Protein AF-A0A967WME7-F1 (afdb_monomer)

pLDDT: mean 88.68, std 7.23, range [59.06, 96.38]

Structure (mmCIF, N/CA/C/O backbone):
data_AF-A0A967WME7-F1
#
_entry.id   AF-A0A967WME7-F1
#
loop_
_atom_site.group_PDB
_atom_site.id
_atom_site.type_symbol
_atom_site.label_atom_id
_atom_site.label_alt_id
_atom_site.label_comp_id
_atom_site.label_asym_id
_atom_site.label_entity_id
_atom_site.label_seq_id
_atom_site.pdbx_PDB_ins_code
_atom_site.Cartn_x
_atom_site.Cartn_y
_atom_site.Cartn_z
_atom_site.occupancy
_atom_site.B_iso_or_equiv
_atom_site.auth_seq_id
_atom_site.auth_comp_id
_atom_site.auth_asym_id
_atom_site.auth_atom_id
_atom_site.pdbx_PDB_model_num
ATOM 1 N N . TRP A 1 1 ? 2.333 -12.254 -27.534 1.00 85.75 1 TRP A N 1
ATOM 2 C CA . TRP A 1 1 ? 1.279 -12.838 -26.679 1.00 85.75 1 TRP A CA 1
ATOM 3 C C . TRP A 1 1 ? 0.424 -11.779 -25.991 1.00 85.75 1 TRP A C 1
ATOM 5 O O . TRP A 1 1 ? -0.745 -12.039 -25.775 1.00 85.75 1 TRP A O 1
ATOM 15 N N . ILE A 1 2 ? 0.966 -10.600 -25.662 1.00 90.75 2 ILE A N 1
ATOM 16 C CA . ILE A 1 2 ? 0.232 -9.589 -24.890 1.00 90.75 2 ILE A CA 1
ATOM 17 C C . ILE A 1 2 ? -0.777 -8.756 -25.696 1.00 90.75 2 ILE A C 1
ATOM 19 O O . ILE A 1 2 ? -1.832 -8.422 -25.176 1.00 90.75 2 ILE A O 1
ATOM 23 N N . VAL A 1 3 ? -0.472 -8.434 -26.957 1.00 89.31 3 VAL A N 1
ATOM 24 C CA . VAL A 1 3 ? -1.217 -7.425 -27.737 1.00 89.31 3 VAL A CA 1
ATOM 25 C C . VAL A 1 3 ? -2.693 -7.787 -27.909 1.00 89.31 3 VAL A C 1
ATOM 27 O O . VAL A 1 3 ? -3.553 -6.947 -27.683 1.00 89.31 3 VAL A O 1
ATOM 30 N N . VAL A 1 4 ? -2.987 -9.040 -28.260 1.00 90.94 4 VAL A N 1
ATOM 31 C CA . VAL A 1 4 ? -4.362 -9.512 -28.489 1.00 90.94 4 VAL A CA 1
ATOM 32 C C . VAL A 1 4 ? -5.208 -9.483 -27.204 1.00 90.94 4 VAL A C 1
ATOM 34 O O . VAL A 1 4 ? -6.232 -8.804 -27.209 1.00 90.94 4 VAL A O 1
ATOM 37 N N . PRO A 1 5 ? -4.815 -10.136 -26.090 1.00 88.38 5 PRO A N 1
ATOM 38 C CA . PRO A 1 5 ? -5.615 -10.103 -24.866 1.00 88.38 5 PRO A CA 1
ATOM 39 C C . PRO A 1 5 ? -5.647 -8.716 -24.206 1.00 88.38 5 PRO A C 1
ATOM 41 O O . PRO A 1 5 ? -6.688 -8.321 -23.695 1.00 88.38 5 PRO A O 1
ATOM 44 N N . ALA A 1 6 ? -4.561 -7.934 -24.258 1.00 88.12 6 ALA A N 1
ATOM 45 C CA . ALA A 1 6 ? -4.570 -6.567 -23.729 1.00 88.12 6 ALA A CA 1
ATOM 46 C C . ALA A 1 6 ? -5.476 -5.641 -24.555 1.00 88.12 6 ALA A C 1
ATOM 48 O O . ALA A 1 6 ? -6.225 -4.855 -23.983 1.00 88.12 6 ALA A O 1
ATOM 49 N N . GLY A 1 7 ? -5.451 -5.760 -25.886 1.00 90.44 7 GLY A N 1
ATOM 50 C CA . GLY A 1 7 ? -6.340 -5.013 -26.776 1.00 90.44 7 GLY A CA 1
ATOM 51 C C . GLY A 1 7 ? -7.809 -5.383 -26.574 1.00 90.44 7 GLY A C 1
ATOM 52 O O . GLY A 1 7 ? -8.655 -4.497 -26.517 1.00 90.44 7 GLY A O 1
ATOM 53 N N . ALA A 1 8 ? -8.106 -6.673 -26.386 1.00 89.31 8 ALA A N 1
ATOM 54 C CA . ALA A 1 8 ? -9.457 -7.138 -26.083 1.00 89.31 8 ALA A CA 1
ATOM 55 C C . ALA A 1 8 ? -9.995 -6.532 -24.778 1.00 89.31 8 ALA A C 1
ATOM 57 O O . ALA A 1 8 ? -11.123 -6.055 -24.760 1.00 89.31 8 ALA A O 1
ATOM 58 N N . VAL A 1 9 ? -9.180 -6.481 -23.718 1.00 89.19 9 VAL A N 1
ATOM 59 C CA . VAL A 1 9 ? -9.574 -5.843 -22.451 1.00 89.19 9 VAL A CA 1
ATOM 60 C C . VAL A 1 9 ? -9.726 -4.326 -22.603 1.00 89.19 9 VAL A C 1
ATOM 62 O O . VAL A 1 9 ? -10.678 -3.757 -22.079 1.00 89.19 9 VAL A O 1
ATOM 65 N N . ALA A 1 10 ? -8.813 -3.667 -23.324 1.00 87.62 10 ALA A N 1
ATOM 66 C CA . ALA A 1 10 ? -8.824 -2.213 -23.489 1.00 87.62 10 ALA A CA 1
ATOM 67 C C . ALA A 1 10 ? -10.015 -1.701 -24.318 1.00 87.62 10 ALA A C 1
ATOM 69 O O . ALA A 1 10 ? -10.503 -0.605 -24.063 1.00 87.62 10 ALA A O 1
ATOM 70 N N . VAL A 1 11 ? -10.465 -2.477 -25.309 1.00 93.12 11 VAL A N 1
ATOM 71 C CA . VAL A 1 11 ? -11.568 -2.097 -26.207 1.00 93.12 11 VAL A CA 1
ATOM 72 C C . VAL A 1 11 ? -12.905 -2.681 -25.752 1.00 93.12 11 VAL A C 1
ATOM 74 O O . VAL A 1 11 ? -13.942 -2.057 -25.935 1.00 93.12 11 VAL A O 1
ATOM 77 N N . GLY A 1 12 ? -12.904 -3.878 -25.169 1.00 86.81 12 GLY A N 1
ATOM 78 C CA . GLY A 1 12 ? -14.110 -4.673 -24.944 1.00 86.81 12 GLY A CA 1
ATOM 79 C C . GLY A 1 12 ? -14.919 -4.328 -23.696 1.00 86.81 12 GLY A C 1
ATOM 80 O O . GLY A 1 12 ? -15.657 -5.200 -23.249 1.00 86.81 12 GLY A O 1
ATOM 81 N N . GLU A 1 13 ? -14.739 -3.142 -23.095 1.00 83.88 13 GLU A N 1
ATOM 82 C CA . GLU A 1 13 ? -15.415 -2.703 -21.852 1.00 83.88 13 GLU A CA 1
ATOM 83 C C . GLU A 1 13 ? -15.480 -3.802 -20.771 1.00 83.88 13 GLU A C 1
ATOM 85 O O . GLU A 1 13 ? -16.466 -3.961 -20.051 1.00 83.88 13 GLU A O 1
ATOM 90 N N . THR A 1 14 ? -14.432 -4.627 -20.683 1.00 83.75 14 THR A N 1
ATOM 91 C CA . THR A 1 14 ? -14.468 -5.838 -19.862 1.00 83.75 14 THR A CA 1
ATOM 92 C C . THR A 1 14 ? -14.486 -5.447 -18.384 1.00 83.75 14 THR A C 1
ATOM 94 O O . THR A 1 14 ? -13.571 -4.745 -17.946 1.00 83.75 14 THR A O 1
ATOM 97 N N . PRO A 1 15 ? -15.473 -5.892 -17.584 1.00 82.94 15 PRO A N 1
ATOM 98 C CA . PRO A 1 15 ? -15.501 -5.570 -16.166 1.00 82.94 15 PRO A CA 1
ATOM 99 C C . PRO A 1 15 ? -14.323 -6.251 -15.459 1.00 82.94 15 PRO A C 1
ATOM 101 O O . PRO A 1 15 ? -14.202 -7.477 -15.451 1.00 82.94 15 PRO A O 1
ATOM 104 N N . ILE A 1 16 ? -13.436 -5.443 -14.876 1.00 81.69 16 ILE A N 1
ATOM 105 C CA . ILE A 1 16 ? -12.262 -5.919 -14.141 1.00 81.69 16 ILE A CA 1
ATOM 106 C C . ILE A 1 16 ? -12.592 -5.930 -12.653 1.00 81.69 16 ILE A C 1
ATOM 108 O O . ILE A 1 16 ? -12.791 -4.885 -12.035 1.00 81.69 16 ILE A O 1
ATOM 112 N N . TYR A 1 17 ? -12.610 -7.124 -12.073 1.00 79.44 17 TYR A N 1
ATOM 113 C CA . TYR A 1 17 ? -12.751 -7.317 -10.634 1.00 79.44 17 TYR A CA 1
ATOM 114 C C . TYR A 1 17 ? -11.378 -7.566 -9.998 1.00 79.44 17 TYR A C 1
ATOM 116 O O . TYR A 1 17 ? -10.459 -8.032 -10.671 1.00 79.44 17 TYR A O 1
ATOM 124 N N . ASP A 1 18 ? -11.233 -7.318 -8.693 1.00 72.69 18 ASP A N 1
ATOM 125 C CA . ASP A 1 18 ? -10.073 -7.814 -7.925 1.00 72.69 18 ASP A CA 1
ATOM 126 C C . ASP A 1 18 ? -8.712 -7.287 -8.457 1.00 72.69 18 ASP A C 1
ATOM 128 O O . ASP A 1 18 ? -7.730 -8.022 -8.618 1.00 72.69 18 ASP A O 1
ATOM 132 N N . ASN A 1 19 ? -8.676 -5.981 -8.761 1.00 76.12 19 ASN A N 1
ATOM 133 C CA . ASN A 1 19 ? -7.490 -5.228 -9.185 1.00 76.12 19 ASN A CA 1
ATOM 134 C C . ASN A 1 19 ? -6.787 -5.859 -10.414 1.00 76.12 19 ASN A C 1
ATOM 136 O O . ASN A 1 19 ? -7.419 -6.160 -11.426 1.00 76.12 19 ASN A O 1
ATOM 140 N N . LEU A 1 20 ? -5.469 -6.064 -10.348 1.00 85.38 20 LEU A N 1
ATOM 141 C CA . LEU A 1 20 ? -4.635 -6.549 -11.450 1.00 85.38 20 LEU A CA 1
ATOM 142 C C . LEU A 1 20 ? -4.696 -8.069 -11.681 1.00 85.38 20 LEU A C 1
ATOM 144 O O . LEU A 1 20 ? -4.008 -8.567 -12.572 1.00 85.38 20 LEU A O 1
ATOM 148 N N . ARG A 1 21 ? -5.501 -8.830 -10.920 1.00 87.75 21 ARG A N 1
ATOM 149 C CA . ARG A 1 21 ? -5.535 -10.304 -11.014 1.00 87.75 21 ARG A CA 1
ATOM 150 C C . ARG A 1 21 ? -5.949 -10.801 -12.401 1.00 87.75 21 ARG A C 1
ATOM 152 O O . ARG A 1 21 ? -5.367 -11.748 -12.921 1.00 87.75 21 ARG A O 1
ATOM 159 N N . HIS A 1 22 ? -6.902 -10.124 -13.035 1.00 88.19 22 HIS A N 1
ATOM 160 C CA . HIS A 1 22 ? -7.319 -10.437 -14.406 1.00 88.19 22 HIS A CA 1
ATOM 161 C C . HIS A 1 22 ? -6.270 -10.034 -15.451 1.00 88.19 22 HIS A C 1
ATOM 163 O O . HIS A 1 22 ? -6.319 -10.499 -16.584 1.00 88.19 22 HIS A O 1
ATOM 169 N N . LEU A 1 23 ? -5.293 -9.207 -15.068 1.00 89.75 23 LEU A N 1
ATOM 170 C CA . LEU A 1 23 ? -4.248 -8.665 -15.933 1.00 89.75 23 LEU A CA 1
ATOM 171 C C . LEU A 1 23 ? -2.881 -9.326 -15.701 1.00 89.75 23 LEU A C 1
ATOM 173 O O . LEU A 1 23 ? -1.878 -8.857 -16.229 1.00 89.75 23 LEU A O 1
ATOM 177 N N . LEU A 1 24 ? -2.797 -10.436 -14.959 1.00 90.75 24 LEU A N 1
ATOM 178 C CA . LEU A 1 24 ? -1.512 -11.095 -14.670 1.00 90.75 24 LEU A CA 1
ATOM 179 C C . LEU A 1 24 ? -0.747 -11.520 -15.937 1.00 90.75 24 LEU A C 1
ATOM 181 O O . LEU A 1 24 ? 0.481 -11.538 -15.938 1.00 90.75 24 LEU A O 1
ATOM 185 N N . PHE A 1 25 ? -1.441 -11.792 -17.046 1.00 90.00 25 PHE A N 1
ATOM 186 C CA . PHE A 1 25 ? -0.814 -12.123 -18.333 1.00 90.00 25 PHE A CA 1
ATOM 187 C C . PHE A 1 25 ? -0.015 -10.958 -18.952 1.00 90.00 25 PHE A C 1
ATOM 189 O O . PHE A 1 25 ? 0.832 -11.180 -19.824 1.00 90.00 25 PHE A O 1
ATOM 196 N N . ILE A 1 26 ? -0.281 -9.720 -18.516 1.00 92.31 26 ILE A N 1
ATOM 197 C CA . ILE A 1 26 ? 0.416 -8.504 -18.950 1.00 92.31 26 ILE A CA 1
ATOM 198 C C . ILE A 1 26 ? 1.779 -8.371 -18.261 1.00 92.31 26 ILE A C 1
ATOM 200 O O . ILE A 1 26 ? 2.740 -7.880 -18.861 1.00 92.31 26 ILE A O 1
ATOM 204 N N . ILE A 1 27 ? 1.882 -8.857 -17.022 1.00 92.31 27 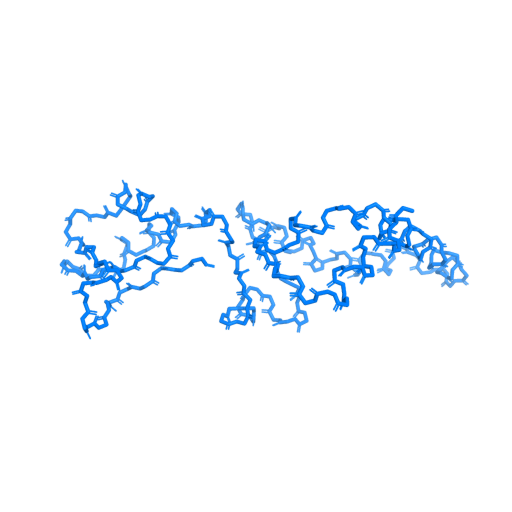ILE A N 1
ATOM 205 C CA . ILE A 1 27 ? 3.043 -8.673 -16.148 1.00 92.31 27 ILE A CA 1
ATOM 206 C C . ILE A 1 27 ? 4.371 -9.095 -16.806 1.00 92.31 27 ILE A C 1
ATOM 208 O O . ILE A 1 27 ? 5.310 -8.295 -16.772 1.00 92.31 27 ILE A O 1
ATOM 212 N N . PRO A 1 28 ? 4.492 -10.263 -17.474 1.00 93.69 28 PRO A N 1
ATOM 213 C CA . PRO A 1 28 ? 5.747 -10.651 -18.119 1.00 93.69 28 PRO A CA 1
ATOM 214 C C . PRO A 1 28 ? 6.244 -9.647 -19.167 1.00 93.69 28 PRO A C 1
ATOM 216 O O . PRO A 1 28 ? 7.445 -9.413 -19.275 1.00 93.69 28 PRO A O 1
ATOM 219 N N . ALA A 1 29 ? 5.345 -9.013 -19.927 1.00 93.25 29 ALA A N 1
ATOM 220 C CA . ALA A 1 29 ? 5.757 -8.020 -20.919 1.00 93.25 29 ALA A CA 1
ATOM 221 C C . ALA A 1 29 ? 6.236 -6.723 -20.255 1.00 93.25 29 ALA A C 1
ATOM 223 O O . ALA A 1 29 ? 7.222 -6.137 -20.697 1.00 93.25 29 ALA A O 1
ATOM 224 N N . PHE A 1 30 ? 5.578 -6.300 -19.172 1.00 92.75 30 PHE A N 1
ATOM 225 C CA . PHE A 1 30 ? 6.021 -5.151 -18.381 1.00 92.75 30 PHE A CA 1
ATOM 226 C C . PHE A 1 30 ? 7.397 -5.392 -17.757 1.00 92.75 30 PHE A C 1
ATOM 228 O O . PHE A 1 30 ? 8.214 -4.477 -17.746 1.00 92.75 30 PHE A O 1
ATOM 235 N N . PHE A 1 31 ? 7.701 -6.620 -17.324 1.00 94.88 31 PHE A N 1
ATOM 236 C CA . PHE A 1 31 ? 9.047 -6.973 -16.867 1.00 94.88 31 PHE A CA 1
ATOM 237 C C . PHE A 1 31 ? 10.099 -6.840 -17.969 1.00 94.88 31 PHE A C 1
ATOM 239 O O . PHE A 1 31 ? 11.166 -6.283 -17.719 1.00 94.88 31 PHE A O 1
ATOM 246 N N . LEU A 1 32 ? 9.810 -7.298 -19.192 1.00 95.56 32 LEU A N 1
ATOM 247 C CA . LEU A 1 32 ? 10.740 -7.140 -20.316 1.00 95.56 32 LEU A CA 1
ATOM 248 C C . LEU A 1 32 ? 10.974 -5.666 -20.657 1.00 95.56 32 LEU A C 1
ATOM 250 O O . LEU A 1 32 ? 12.121 -5.248 -20.806 1.00 95.56 32 LEU A O 1
ATOM 254 N N . LEU A 1 33 ? 9.906 -4.867 -20.735 1.00 95.56 33 LEU A N 1
ATOM 255 C CA . LEU A 1 33 ? 10.009 -3.426 -20.978 1.00 95.56 33 LEU A CA 1
ATOM 256 C C . LEU A 1 33 ? 10.783 -2.721 -19.859 1.00 95.56 33 LEU A C 1
ATOM 258 O O . LEU A 1 33 ? 11.669 -1.917 -20.141 1.00 95.56 33 LEU A O 1
ATOM 262 N N . GLY A 1 34 ? 10.496 -3.061 -18.601 1.00 94.81 34 GLY A N 1
ATOM 263 C CA . GLY A 1 34 ? 11.216 -2.548 -17.439 1.00 94.81 34 GLY A CA 1
ATOM 264 C C . GLY A 1 34 ? 12.700 -2.912 -17.469 1.00 94.81 34 GLY A C 1
ATOM 265 O O . GLY A 1 34 ? 13.539 -2.061 -17.192 1.00 94.81 34 GLY A O 1
ATOM 266 N N . CYS A 1 35 ? 13.042 -4.136 -17.877 1.00 95.75 35 CYS A N 1
ATOM 267 C CA . CYS A 1 35 ? 14.427 -4.585 -18.017 1.00 95.75 35 CYS A CA 1
ATOM 268 C C . CYS A 1 35 ? 15.177 -3.807 -19.107 1.00 95.75 35 CYS A C 1
ATOM 270 O O . CYS A 1 35 ? 16.277 -3.314 -18.859 1.00 95.75 35 CYS A O 1
ATOM 272 N N . LEU A 1 36 ? 14.569 -3.629 -20.285 1.00 96.38 36 LEU A N 1
ATOM 273 C CA . LEU A 1 36 ? 15.150 -2.830 -21.369 1.00 96.38 36 LEU A CA 1
ATOM 274 C C . LEU A 1 36 ? 15.329 -1.362 -20.956 1.00 96.38 36 LEU A C 1
ATOM 276 O O . LEU A 1 36 ? 16.381 -0.772 -21.203 1.00 96.38 36 LEU A O 1
ATOM 280 N N . GLY A 1 37 ? 14.327 -0.785 -20.286 1.00 93.94 37 GLY A N 1
ATOM 281 C CA . GLY A 1 37 ? 14.390 0.576 -19.756 1.00 93.94 37 GLY A CA 1
ATOM 282 C C . GLY A 1 37 ? 15.487 0.741 -18.703 1.00 93.94 37 GLY A C 1
ATOM 283 O O . GLY A 1 37 ? 16.253 1.701 -18.757 1.00 93.94 37 GLY A O 1
ATOM 284 N N . LEU A 1 38 ? 15.622 -0.226 -17.794 1.00 89.94 38 LEU A N 1
ATOM 285 C CA . LEU A 1 38 ? 16.681 -0.237 -16.789 1.00 89.94 38 LEU A CA 1
ATOM 286 C C . LEU A 1 38 ? 18.064 -0.372 -17.434 1.00 89.94 38 LEU A C 1
ATOM 288 O O . LEU A 1 38 ? 18.976 0.366 -17.072 1.00 89.94 38 LEU A O 1
ATOM 292 N N . GLN A 1 39 ? 18.223 -1.257 -18.422 1.00 91.75 39 GLN A N 1
ATOM 293 C CA . GLN A 1 39 ? 19.478 -1.408 -19.160 1.00 91.75 39 GLN A CA 1
ATOM 294 C C . GLN A 1 39 ? 19.883 -0.098 -19.851 1.00 91.75 39 GLN A C 1
ATOM 296 O O . GLN A 1 39 ? 21.049 0.296 -19.807 1.00 91.75 39 GLN A O 1
ATOM 301 N N . TRP A 1 40 ? 18.925 0.586 -20.479 1.00 91.62 40 TRP A N 1
ATOM 302 C CA . TRP A 1 40 ? 19.153 1.889 -21.097 1.00 91.62 40 TRP A CA 1
ATOM 303 C C . TRP A 1 40 ? 19.539 2.955 -20.063 1.00 91.62 40 TRP A C 1
ATOM 305 O O . TRP A 1 40 ? 20.510 3.684 -20.268 1.00 91.62 40 TRP A O 1
ATOM 315 N N . LEU A 1 41 ? 18.841 2.996 -18.925 1.00 86.88 41 LEU A N 1
ATOM 316 C CA . LEU A 1 41 ? 19.125 3.925 -17.832 1.00 86.88 41 LEU A CA 1
ATOM 317 C C . LEU A 1 41 ? 20.532 3.722 -17.253 1.00 86.88 41 LEU A C 1
ATOM 319 O O . LEU A 1 41 ? 21.254 4.697 -17.058 1.00 86.88 41 LEU A O 1
ATOM 323 N N . VAL A 1 42 ? 20.951 2.474 -17.027 1.00 85.94 42 VAL A N 1
ATOM 324 C CA . VAL A 1 42 ? 22.295 2.154 -16.515 1.00 85.94 42 VAL A CA 1
ATOM 325 C C . VAL A 1 42 ? 23.377 2.707 -17.442 1.00 85.94 42 VAL A C 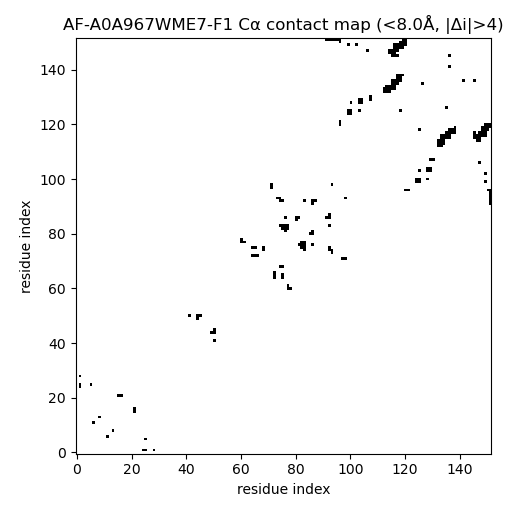1
ATOM 327 O O . VAL A 1 42 ? 24.269 3.407 -16.971 1.00 85.94 42 VAL A O 1
ATOM 330 N N . ARG A 1 43 ? 23.254 2.507 -18.762 1.00 87.50 43 ARG A N 1
ATOM 331 C CA . ARG A 1 43 ? 24.216 3.043 -19.746 1.00 87.50 43 ARG A CA 1
ATOM 332 C C . ARG A 1 43 ? 24.314 4.570 -19.713 1.00 87.50 43 ARG A C 1
ATOM 334 O O . ARG A 1 43 ? 25.388 5.129 -19.927 1.00 87.50 43 ARG A O 1
ATOM 341 N N . ILE A 1 44 ? 23.199 5.260 -19.463 1.00 85.50 44 ILE A N 1
ATOM 342 C CA . ILE A 1 44 ? 23.197 6.720 -19.308 1.00 85.50 44 ILE A CA 1
ATOM 343 C C . ILE A 1 44 ? 23.925 7.118 -18.029 1.00 85.50 44 ILE A C 1
ATOM 345 O O . ILE A 1 44 ? 24.750 8.024 -18.066 1.00 85.50 44 ILE A O 1
ATOM 349 N N . LEU A 1 45 ? 23.649 6.452 -16.909 1.00 83.44 45 LEU A N 1
ATOM 350 C CA . LEU A 1 45 ? 24.244 6.787 -15.615 1.00 83.44 45 LEU A CA 1
ATOM 351 C C . LEU A 1 45 ? 25.747 6.480 -15.552 1.00 83.44 45 LEU A C 1
ATOM 353 O O . LEU A 1 45 ? 26.494 7.243 -14.936 1.00 83.44 45 LEU A O 1
ATOM 357 N N . GLU A 1 46 ? 26.206 5.421 -16.225 1.00 81.06 46 GLU A N 1
ATOM 358 C CA . GLU A 1 46 ? 27.631 5.082 -16.363 1.00 81.06 46 GLU A CA 1
ATOM 359 C C . GLU A 1 46 ? 28.436 6.220 -17.000 1.00 81.06 46 GLU A C 1
ATOM 361 O O . GLU A 1 46 ? 29.560 6.496 -16.585 1.00 81.06 46 GLU A O 1
ATOM 366 N N . ARG A 1 47 ? 27.838 6.957 -17.942 1.00 80.62 47 ARG A N 1
ATOM 367 C CA . ARG A 1 47 ? 28.471 8.126 -18.568 1.00 80.62 47 ARG A CA 1
ATOM 368 C C . ARG A 1 47 ? 28.684 9.298 -17.596 1.00 80.62 47 ARG A C 1
ATOM 370 O O . ARG A 1 47 ? 29.490 10.174 -17.891 1.00 80.62 47 ARG A O 1
ATOM 377 N N . TRP A 1 48 ? 27.977 9.342 -16.465 1.00 73.00 48 TRP A N 1
ATOM 378 C CA . TRP A 1 48 ? 27.966 10.495 -15.553 1.00 73.00 48 TRP A CA 1
ATOM 379 C C . TRP A 1 48 ? 28.679 10.232 -14.218 1.00 73.00 48 TRP A C 1
ATOM 381 O O . TRP A 1 48 ? 28.639 11.087 -13.340 1.00 73.00 48 TRP A O 1
ATOM 391 N N . 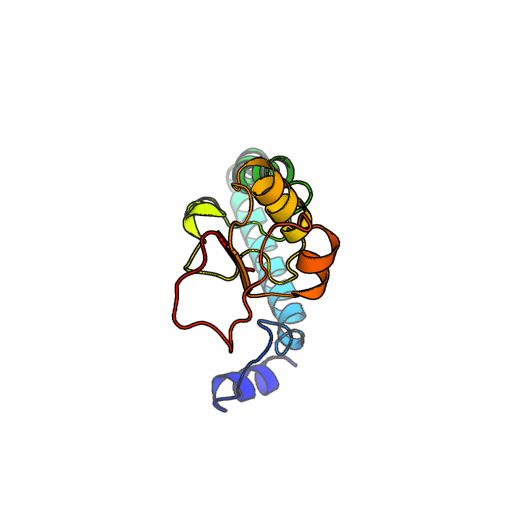SER A 1 49 ? 29.357 9.090 -14.029 1.00 72.00 49 SER A N 1
ATOM 392 C CA . SER A 1 49 ? 30.037 8.717 -12.764 1.00 72.00 49 SER A CA 1
ATOM 393 C C . SER A 1 49 ? 29.142 8.785 -11.505 1.00 72.00 49 SER A C 1
ATOM 395 O O . SER A 1 49 ? 29.633 8.834 -10.381 1.00 72.00 49 SER A O 1
ATOM 397 N N . LEU A 1 50 ? 27.814 8.737 -11.682 1.00 72.62 50 LEU A N 1
ATOM 398 C CA . LEU A 1 50 ? 26.796 8.852 -10.626 1.00 72.62 50 LEU A CA 1
ATOM 399 C C . LEU A 1 50 ? 25.992 7.567 -10.290 1.00 72.62 50 LEU A C 1
ATOM 401 O O . LEU A 1 50 ? 24.964 7.694 -9.619 1.00 72.62 50 LEU A O 1
ATOM 405 N N . PRO A 1 51 ? 26.367 6.330 -10.686 1.00 76.50 51 PRO A N 1
ATOM 406 C CA . PRO A 1 51 ? 25.425 5.209 -10.624 1.00 76.50 51 PRO A CA 1
ATOM 407 C C . PRO A 1 51 ? 25.031 4.824 -9.190 1.00 76.50 51 PRO A C 1
ATOM 409 O O . PRO A 1 51 ? 23.852 4.626 -8.915 1.00 76.50 51 PRO A O 1
ATOM 412 N N . ALA A 1 52 ? 25.976 4.775 -8.246 1.00 79.00 52 ALA A N 1
ATOM 413 C CA . ALA A 1 52 ? 25.693 4.287 -6.893 1.00 79.00 52 ALA A CA 1
ATOM 414 C C . ALA A 1 52 ? 24.861 5.273 -6.056 1.00 79.00 52 ALA A C 1
ATOM 416 O O . ALA A 1 52 ? 23.892 4.876 -5.410 1.00 79.00 52 ALA A O 1
ATOM 417 N N . ALA A 1 53 ? 25.206 6.564 -6.091 1.00 82.31 53 ALA A N 1
ATOM 418 C CA . ALA A 1 53 ? 24.502 7.588 -5.319 1.00 82.31 53 ALA A CA 1
ATOM 419 C C . ALA A 1 53 ? 23.067 7.801 -5.825 1.00 82.31 53 ALA A C 1
ATOM 421 O O . ALA A 1 53 ? 22.142 7.898 -5.020 1.00 82.31 53 ALA A O 1
ATOM 422 N N . ALA A 1 54 ? 22.865 7.811 -7.148 1.00 81.94 54 ALA A N 1
ATOM 423 C CA . ALA A 1 54 ? 21.537 7.951 -7.740 1.00 81.94 54 ALA A CA 1
ATOM 424 C C . ALA A 1 54 ? 20.632 6.753 -7.406 1.00 81.94 54 ALA A C 1
ATOM 426 O O . ALA A 1 54 ? 19.476 6.940 -7.029 1.00 81.94 54 ALA A O 1
ATOM 427 N N . VAL A 1 55 ? 21.166 5.527 -7.481 1.00 83.94 55 VAL A N 1
ATOM 428 C CA . VAL A 1 55 ? 20.434 4.311 -7.094 1.00 83.94 55 VAL A CA 1
ATOM 429 C C . VAL A 1 55 ? 20.107 4.322 -5.601 1.00 83.94 55 VAL A C 1
ATOM 431 O O . VAL A 1 55 ? 18.971 4.042 -5.227 1.00 83.94 55 VAL A O 1
ATOM 434 N N . GLY A 1 56 ? 21.064 4.701 -4.750 1.00 86.88 56 GLY A N 1
ATOM 435 C CA . GLY A 1 56 ? 20.839 4.828 -3.311 1.00 86.88 56 GLY A CA 1
ATOM 436 C C . GLY A 1 56 ? 19.715 5.811 -2.986 1.00 86.88 56 GLY A C 1
ATOM 437 O O . GLY A 1 56 ? 18.804 5.473 -2.234 1.00 86.88 56 GLY A O 1
ATOM 438 N N . LEU A 1 57 ? 19.724 6.993 -3.610 1.00 88.38 57 LEU A N 1
ATOM 439 C CA . LEU A 1 57 ? 18.683 8.005 -3.422 1.00 88.38 57 LEU A CA 1
ATOM 440 C C . LEU A 1 57 ? 17.306 7.521 -3.898 1.00 88.38 57 LEU A C 1
ATOM 442 O O . LEU A 1 57 ? 16.302 7.799 -3.246 1.00 88.38 57 LEU A O 1
ATOM 446 N N . LEU A 1 58 ? 17.257 6.775 -5.006 1.00 87.19 58 LEU A N 1
ATOM 447 C CA . LEU A 1 58 ? 16.016 6.224 -5.548 1.00 87.19 58 LEU A CA 1
ATOM 448 C C . LEU A 1 58 ? 15.414 5.135 -4.646 1.00 87.19 58 LEU A C 1
ATOM 450 O O . LEU A 1 58 ? 14.196 5.067 -4.500 1.00 87.19 58 LEU A O 1
ATOM 454 N N . LEU A 1 59 ? 16.253 4.291 -4.040 1.00 90.06 59 LEU A N 1
ATOM 455 C CA . LEU A 1 59 ? 15.812 3.180 -3.189 1.00 90.06 59 LEU A CA 1
ATOM 456 C C . LEU A 1 59 ? 15.497 3.604 -1.750 1.00 90.06 59 LEU A C 1
ATOM 458 O O . LEU A 1 59 ? 14.732 2.925 -1.063 1.00 90.06 59 LEU A O 1
ATOM 462 N N . LEU A 1 60 ? 16.064 4.717 -1.283 1.00 93.62 60 LEU A N 1
ATOM 463 C CA . LEU A 1 60 ? 15.946 5.166 0.104 1.00 93.62 60 LEU A CA 1
ATOM 464 C C . LEU A 1 60 ? 14.489 5.293 0.599 1.00 93.62 60 LEU A C 1
ATOM 466 O O . LEU A 1 60 ? 14.199 4.754 1.668 1.00 93.62 60 LEU A O 1
ATOM 470 N N . PRO A 1 61 ? 13.535 5.889 -0.146 1.00 93.00 61 PRO A N 1
ATOM 471 C CA . PRO A 1 61 ? 12.136 5.953 0.286 1.00 93.00 61 PRO A CA 1
ATOM 472 C C . PRO A 1 61 ? 11.478 4.578 0.455 1.00 93.00 61 PRO A C 1
ATOM 474 O O . PRO A 1 61 ? 10.613 4.412 1.315 1.00 93.00 61 PRO A O 1
ATOM 477 N N . SER A 1 62 ? 11.870 3.593 -0.356 1.00 91.44 62 SER A N 1
ATOM 478 C CA . SER A 1 62 ? 11.360 2.223 -0.263 1.00 91.44 62 SER A CA 1
ATOM 479 C C . SER A 1 62 ? 11.956 1.488 0.935 1.00 91.44 62 SER A C 1
ATOM 481 O O . SER A 1 62 ? 11.228 0.805 1.645 1.00 91.44 62 SER A O 1
ATOM 483 N N . LEU A 1 63 ? 13.251 1.676 1.212 1.00 94.19 63 LEU A N 1
ATOM 484 C CA . LEU A 1 63 ? 13.910 1.102 2.390 1.00 94.19 63 LEU A CA 1
ATOM 485 C C . LEU A 1 63 ? 13.320 1.648 3.694 1.00 94.19 63 LEU A C 1
ATOM 487 O O . LEU A 1 63 ? 13.022 0.879 4.605 1.00 94.19 63 LEU A O 1
ATOM 491 N N . VAL A 1 64 ? 13.087 2.963 3.766 1.00 94.56 64 VAL A N 1
ATOM 492 C CA . VAL A 1 64 ? 12.370 3.568 4.898 1.00 94.56 64 VAL A CA 1
ATOM 493 C C . VAL A 1 64 ? 10.952 2.997 4.988 1.00 94.56 64 VAL A C 1
ATOM 495 O O . VAL A 1 64 ? 10.506 2.641 6.075 1.00 94.56 64 VAL A O 1
ATOM 498 N N . GLY A 1 65 ? 10.266 2.839 3.853 1.00 93.69 65 GLY A N 1
ATOM 499 C CA . GLY A 1 65 ? 8.957 2.190 3.775 1.00 93.69 65 GLY A CA 1
ATOM 500 C C . GLY A 1 65 ? 8.931 0.801 4.413 1.00 93.69 65 GLY A C 1
ATOM 501 O O . GLY A 1 65 ? 8.096 0.556 5.274 1.00 93.69 65 GLY A O 1
ATOM 502 N N . ILE A 1 66 ? 9.880 -0.067 4.056 1.00 94.25 66 ILE A N 1
ATOM 503 C CA . ILE A 1 66 ? 10.003 -1.427 4.606 1.00 94.25 66 ILE A CA 1
ATOM 504 C C . ILE A 1 66 ? 10.126 -1.395 6.133 1.00 94.25 66 ILE A C 1
ATOM 506 O O . ILE A 1 66 ? 9.390 -2.087 6.825 1.00 94.25 66 ILE A O 1
ATOM 510 N N . VAL A 1 67 ? 11.022 -0.562 6.669 1.00 95.50 67 VAL A N 1
ATOM 511 C CA . VAL A 1 67 ? 11.254 -0.496 8.122 1.00 95.50 67 VAL A CA 1
ATOM 512 C C . VAL A 1 67 ? 10.049 0.092 8.857 1.00 95.50 67 VAL A C 1
ATOM 514 O O . VAL A 1 67 ? 9.656 -0.415 9.901 1.00 95.50 67 VAL A O 1
ATOM 517 N N . THR A 1 68 ? 9.461 1.165 8.324 1.00 93.12 68 THR A N 1
ATOM 518 C CA . THR A 1 68 ? 8.350 1.879 8.978 1.00 93.12 68 THR A CA 1
ATOM 519 C C . THR A 1 68 ? 7.026 1.133 8.922 1.00 93.12 68 THR A C 1
ATOM 521 O O . THR A 1 68 ? 6.189 1.342 9.796 1.00 93.12 68 THR A O 1
ATOM 524 N N . LEU A 1 69 ? 6.823 0.298 7.903 1.00 93.88 69 LEU A N 1
ATOM 525 C CA . LEU A 1 69 ? 5.581 -0.442 7.722 1.00 93.88 69 LEU A CA 1
ATOM 526 C C . LEU A 1 69 ? 5.648 -1.865 8.239 1.00 93.88 69 LEU A C 1
ATOM 528 O O . LEU A 1 69 ? 4.603 -2.497 8.245 1.00 93.88 69 LEU A O 1
ATOM 532 N N . HIS A 1 70 ? 6.805 -2.372 8.669 1.00 94.88 70 HIS A N 1
ATOM 533 C CA . HIS A 1 70 ? 6.915 -3.734 9.182 1.00 94.88 70 HIS A CA 1
ATOM 534 C C . HIS A 1 70 ? 5.871 -3.996 10.289 1.00 94.88 70 HIS A C 1
ATOM 536 O O . HIS A 1 70 ? 5.836 -3.230 11.257 1.00 94.88 70 HIS A O 1
ATOM 542 N N . PRO A 1 71 ? 5.036 -5.055 10.193 1.00 94.75 71 PRO A N 1
ATOM 543 C CA . PRO A 1 71 ? 5.070 -6.187 9.244 1.00 94.75 71 PRO A CA 1
ATOM 544 C C . PRO A 1 71 ? 4.083 -6.106 8.047 1.00 94.75 71 PRO A C 1
ATOM 546 O O . PRO A 1 71 ? 3.683 -7.131 7.495 1.00 94.75 71 PRO A O 1
ATOM 549 N N . TYR A 1 72 ? 3.626 -4.910 7.673 1.00 94.62 72 TYR A N 1
ATOM 550 C CA . TYR A 1 72 ? 2.659 -4.619 6.603 1.00 94.62 72 TYR A CA 1
ATOM 551 C C . TYR A 1 72 ? 3.284 -3.887 5.404 1.00 94.62 72 TYR A C 1
ATOM 553 O O . TYR A 1 72 ? 2.684 -2.981 4.822 1.00 94.62 72 TYR A O 1
ATOM 561 N N . GLU A 1 73 ? 4.486 -4.276 4.987 1.00 94.25 73 GLU A N 1
ATOM 562 C CA . GLU A 1 73 ? 5.234 -3.630 3.898 1.00 94.25 73 GLU A CA 1
ATOM 563 C C . GLU A 1 73 ? 4.458 -3.600 2.576 1.00 94.25 73 GLU A C 1
ATOM 565 O O . GLU A 1 73 ? 4.648 -2.709 1.749 1.00 94.25 73 GLU A O 1
ATOM 570 N N . TYR A 1 74 ? 3.553 -4.557 2.376 1.00 91.81 74 TYR A N 1
ATOM 571 C CA . TYR A 1 74 ? 2.733 -4.647 1.172 1.00 91.81 74 TYR A CA 1
ATOM 572 C C . TYR A 1 74 ? 1.707 -3.503 1.042 1.00 91.81 74 TYR A C 1
ATOM 574 O O . TYR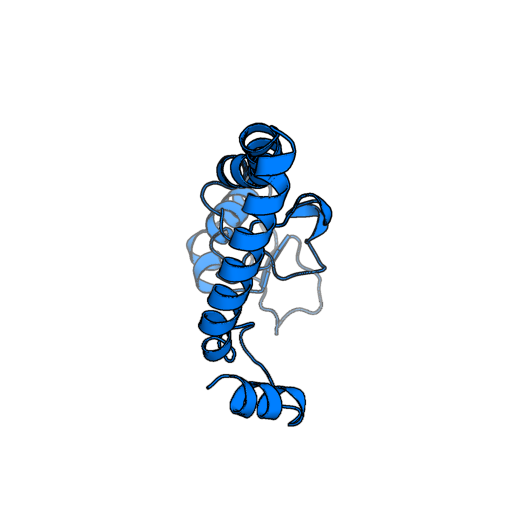 A 1 74 ? 1.274 -3.206 -0.069 1.00 91.81 74 TYR A O 1
ATOM 582 N N . ALA A 1 75 ? 1.355 -2.839 2.150 1.00 92.81 75 ALA A N 1
ATOM 583 C CA . ALA A 1 75 ? 0.473 -1.672 2.169 1.00 92.81 75 ALA A CA 1
ATOM 584 C C . ALA A 1 75 ? 1.229 -0.361 1.862 1.00 92.81 75 ALA A C 1
ATOM 586 O O . ALA A 1 75 ? 0.725 0.736 2.113 1.00 92.81 75 ALA A O 1
ATOM 587 N N . TYR A 1 76 ? 2.465 -0.450 1.356 1.00 94.00 76 TYR A N 1
ATOM 588 C CA . TYR A 1 76 ? 3.293 0.708 1.044 1.00 94.00 76 TYR A CA 1
ATOM 589 C C . TYR A 1 76 ? 2.699 1.587 -0.056 1.00 94.00 76 TYR A C 1
ATOM 591 O O . TYR A 1 76 ? 2.319 1.130 -1.133 1.00 94.00 76 TYR A O 1
ATOM 599 N N . TYR A 1 77 ? 2.763 2.894 0.190 1.00 94.31 77 TYR A N 1
ATOM 600 C CA . TYR A 1 77 ? 2.525 3.931 -0.801 1.00 94.31 77 TYR A CA 1
ATOM 601 C C . TYR A 1 77 ? 3.726 4.866 -0.863 1.00 94.31 77 TYR A C 1
ATOM 603 O O . TYR A 1 77 ? 4.344 5.185 0.154 1.00 94.31 77 TYR A O 1
ATOM 611 N N . ASN A 1 78 ? 4.059 5.314 -2.074 1.00 93.00 78 ASN A N 1
ATOM 612 C CA . ASN A 1 78 ? 5.229 6.153 -2.300 1.00 93.00 78 ASN A CA 1
ATOM 613 C C . ASN A 1 78 ? 5.117 7.515 -1.587 1.00 93.00 78 ASN A C 1
ATOM 615 O O . ASN A 1 78 ? 4.035 8.022 -1.295 1.00 93.00 78 ASN A O 1
ATOM 619 N N . VAL A 1 79 ? 6.258 8.151 -1.331 1.00 91.81 79 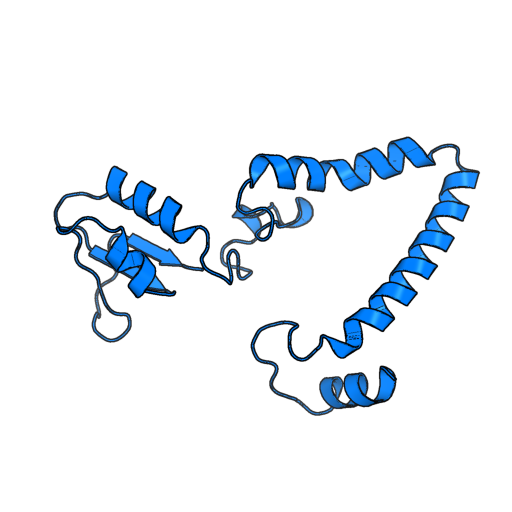VAL A N 1
ATOM 620 C CA . VAL A 1 79 ? 6.291 9.443 -0.625 1.00 91.81 79 VAL A CA 1
ATOM 621 C C . VAL A 1 79 ? 5.636 10.566 -1.443 1.00 91.81 79 VAL A C 1
ATOM 623 O O . VAL A 1 79 ? 5.089 11.494 -0.856 1.00 91.81 79 VAL A O 1
ATOM 626 N N . LEU A 1 80 ? 5.598 10.463 -2.779 1.00 92.94 80 LEU A N 1
ATOM 627 C CA . LEU A 1 80 ? 5.000 11.486 -3.651 1.00 92.94 80 LEU A CA 1
ATOM 628 C C . LEU A 1 80 ? 3.484 11.610 -3.450 1.00 92.94 80 LEU A C 1
ATOM 630 O O . LEU A 1 80 ? 2.946 12.709 -3.554 1.00 92.94 80 LEU A O 1
ATOM 634 N N . ILE A 1 81 ? 2.796 10.510 -3.121 1.00 94.25 81 ILE A N 1
ATOM 635 C CA . ILE A 1 81 ? 1.366 10.546 -2.783 1.00 94.25 81 ILE A CA 1
ATOM 636 C C . ILE A 1 81 ? 1.113 10.963 -1.325 1.00 94.25 81 ILE A C 1
ATOM 638 O O . ILE A 1 81 ? -0.041 11.144 -0.945 1.00 94.25 81 ILE A O 1
ATOM 642 N N . GLY A 1 82 ? 2.167 11.139 -0.519 1.00 92.94 82 GLY A N 1
ATOM 643 C CA . GLY A 1 82 ? 2.096 11.385 0.925 1.00 92.94 82 GLY A CA 1
ATOM 644 C C . GLY A 1 82 ? 2.116 10.109 1.776 1.00 92.94 82 GLY A C 1
ATOM 645 O O . GLY A 1 82 ? 1.653 10.126 2.919 1.00 92.94 82 GLY A O 1
ATOM 646 N N . GLY A 1 83 ? 2.608 8.992 1.230 1.00 93.06 83 GLY A N 1
ATOM 647 C CA . GLY A 1 83 ? 2.622 7.695 1.908 1.00 93.06 83 GLY A CA 1
ATOM 648 C C . GLY A 1 83 ? 1.220 7.150 2.193 1.00 93.06 83 GLY A C 1
ATOM 649 O O . GLY A 1 83 ? 0.241 7.560 1.571 1.00 93.06 83 GLY A O 1
ATOM 650 N N . VAL A 1 84 ? 1.112 6.240 3.167 1.00 92.56 84 VAL A N 1
ATOM 651 C CA . VAL A 1 84 ? -0.163 5.601 3.560 1.00 92.56 84 VAL A CA 1
ATOM 652 C C . VAL A 1 84 ? -1.225 6.638 3.940 1.00 92.56 84 VAL A C 1
ATOM 654 O O . VAL A 1 84 ? -2.373 6.538 3.516 1.00 92.56 84 VAL A O 1
ATOM 657 N N . LYS A 1 85 ? -0.837 7.690 4.674 1.00 91.81 85 LYS A N 1
ATOM 658 C CA . LYS A 1 85 ? -1.751 8.778 5.058 1.00 91.81 85 LYS A CA 1
ATOM 659 C C . LYS A 1 85 ? -2.313 9.505 3.844 1.00 91.81 85 LYS A C 1
ATOM 661 O O . LYS A 1 85 ? -3.510 9.749 3.784 1.00 91.81 85 LYS A O 1
ATOM 666 N N . GLY A 1 86 ? -1.457 9.833 2.880 1.00 94.81 86 GLY A N 1
ATOM 667 C CA . GLY A 1 86 ? -1.897 10.472 1.650 1.00 94.81 86 GLY A CA 1
ATOM 668 C C . GLY A 1 86 ? -2.721 9.540 0.761 1.00 94.81 86 GLY A C 1
ATOM 669 O O . GLY A 1 86 ? -3.602 10.005 0.045 1.00 94.81 86 GLY A O 1
ATOM 670 N N . ALA A 1 87 ? -2.484 8.233 0.797 1.00 93.69 87 ALA A N 1
ATOM 671 C CA . ALA A 1 87 ? -3.274 7.270 0.038 1.00 93.69 87 ALA A CA 1
ATOM 672 C C . ALA A 1 87 ? -4.654 6.978 0.657 1.00 93.69 87 ALA A C 1
ATOM 674 O O . ALA A 1 87 ? -5.570 6.577 -0.064 1.00 93.69 87 ALA A O 1
ATOM 675 N N . SER A 1 88 ? -4.821 7.226 1.959 1.00 91.12 88 SER A N 1
ATOM 676 C CA . SER A 1 88 ? -6.078 7.018 2.680 1.00 91.12 88 SER A CA 1
ATOM 677 C C . SER A 1 88 ? -7.251 7.754 2.027 1.00 91.12 88 SER A C 1
ATOM 679 O O . SER A 1 88 ? -7.145 8.924 1.657 1.00 91.12 88 SER A O 1
ATOM 681 N N . GLY A 1 89 ? -8.364 7.044 1.835 1.00 88.31 89 GLY A N 1
ATOM 682 C CA . GLY A 1 89 ? -9.572 7.557 1.179 1.00 88.31 89 GLY A CA 1
ATOM 683 C C . GLY A 1 89 ? -9.467 7.751 -0.340 1.00 88.31 89 GLY A C 1
ATOM 684 O O . GLY A 1 89 ? -10.474 8.048 -0.976 1.00 88.31 89 GLY A O 1
ATOM 685 N N . ARG A 1 90 ? -8.280 7.571 -0.939 1.00 90.88 90 ARG A N 1
ATOM 686 C CA . ARG A 1 90 ? -8.055 7.665 -2.395 1.00 90.88 90 ARG A CA 1
ATOM 687 C C . ARG A 1 90 ? -7.746 6.317 -3.038 1.00 90.88 90 ARG A C 1
ATOM 689 O O . ARG A 1 90 ? -8.063 6.114 -4.206 1.00 90.88 90 ARG A O 1
ATOM 696 N N . TYR A 1 91 ? -7.135 5.413 -2.278 1.00 89.12 91 TYR A N 1
ATOM 697 C CA . TYR A 1 91 ? -6.736 4.081 -2.718 1.00 89.12 91 TYR A CA 1
ATOM 698 C C . TYR A 1 91 ? -7.049 3.037 -1.640 1.00 89.12 91 TYR A C 1
ATOM 700 O O . TYR A 1 91 ? -7.186 3.371 -0.463 1.00 89.12 91 TYR A O 1
ATOM 708 N N . ALA A 1 92 ? -7.135 1.769 -2.045 1.00 84.75 92 ALA A N 1
ATOM 709 C CA . ALA A 1 92 ? -7.290 0.645 -1.124 1.00 84.75 92 ALA A CA 1
ATOM 710 C C . ALA A 1 92 ? -5.959 0.373 -0.404 1.00 84.75 92 ALA A C 1
ATOM 712 O O . ALA A 1 92 ? -4.973 0.011 -1.048 1.00 84.75 92 ALA A O 1
ATOM 713 N N . LEU A 1 93 ? -5.903 0.580 0.913 1.00 88.00 93 LEU A N 1
ATOM 714 C CA . LEU A 1 93 ? -4.643 0.527 1.664 1.00 88.00 93 LEU A CA 1
ATOM 715 C C . LEU A 1 93 ? -4.192 -0.911 1.960 1.00 88.00 93 LEU A C 1
ATOM 717 O O . LEU A 1 93 ? -3.096 -1.305 1.573 1.00 88.00 93 LEU A O 1
ATOM 721 N N . ASP A 1 94 ? -5.041 -1.688 2.631 1.00 89.75 94 ASP A N 1
ATOM 722 C CA . ASP A 1 94 ? -4.733 -3.020 3.169 1.00 89.75 94 ASP A CA 1
ATOM 723 C C . ASP A 1 94 ? -5.737 -4.026 2.607 1.00 89.75 94 ASP A C 1
ATOM 725 O O . ASP A 1 94 ? -6.597 -4.514 3.322 1.00 89.75 94 ASP A O 1
ATOM 729 N N . TYR A 1 95 ? -5.648 -4.333 1.311 1.00 86.81 95 TYR A N 1
ATOM 730 C CA . TYR A 1 95 ? -6.634 -5.164 0.600 1.00 86.81 95 TYR A CA 1
ATOM 731 C C . TYR A 1 95 ? -6.950 -6.511 1.281 1.00 86.81 95 TYR A C 1
ATOM 733 O O . TYR A 1 95 ? -8.078 -6.997 1.221 1.00 86.81 95 TYR A O 1
ATOM 741 N N . TRP A 1 96 ? -5.961 -7.119 1.939 1.00 88.44 96 TRP A N 1
ATOM 742 C CA . TRP A 1 96 ? -6.107 -8.393 2.650 1.00 88.44 96 TRP A CA 1
ATOM 743 C C . TRP A 1 96 ? -6.472 -8.236 4.132 1.00 88.44 96 TRP A C 1
ATOM 745 O O . TRP A 1 96 ? -6.585 -9.236 4.843 1.00 88.44 96 TRP A O 1
ATOM 755 N N . CYS A 1 97 ? -6.669 -7.001 4.595 1.00 91.50 97 CYS A N 1
ATOM 756 C CA . CYS A 1 97 ? -7.087 -6.643 5.948 1.00 91.50 97 CYS A CA 1
ATOM 757 C C . CYS A 1 97 ? -6.164 -7.250 7.026 1.00 91.50 97 CYS A C 1
ATOM 759 O O . CYS A 1 97 ? -6.606 -7.682 8.092 1.00 91.50 97 CYS A O 1
ATOM 761 N N . THR A 1 98 ? -4.865 -7.336 6.732 1.00 92.12 98 THR A N 1
ATOM 762 C CA . THR A 1 98 ? -3.853 -7.956 7.603 1.00 92.12 98 THR A CA 1
ATOM 763 C C . THR A 1 98 ? -3.568 -7.125 8.851 1.00 92.12 98 THR A C 1
ATOM 765 O O . THR A 1 98 ? -3.265 -7.687 9.904 1.00 92.12 98 THR A O 1
ATOM 768 N N . SER A 1 99 ? -3.748 -5.805 8.766 1.00 92.38 99 SER A N 1
ATOM 769 C CA . SER A 1 99 ? -3.565 -4.865 9.876 1.00 92.38 99 SER A CA 1
ATOM 770 C C . SER A 1 99 ? -4.741 -4.855 10.854 1.00 92.38 99 SER A C 1
ATOM 772 O O . SER A 1 99 ? -4.637 -4.283 11.940 1.00 92.38 99 SER A O 1
ATOM 774 N N . PHE A 1 100 ? -5.851 -5.537 10.532 1.00 92.75 100 PHE A N 1
ATOM 775 C CA . PHE A 1 100 ? -7.064 -5.521 11.356 1.00 92.75 100 PHE A CA 1
ATOM 776 C C . PHE A 1 100 ? -6.795 -5.944 12.789 1.00 92.75 100 PHE A C 1
ATOM 778 O O . PHE A 1 100 ? -7.318 -5.323 13.704 1.00 92.75 100 PHE A O 1
ATOM 785 N N . ARG A 1 101 ? -5.965 -6.968 13.012 1.00 92.50 101 ARG A N 1
ATOM 786 C CA . ARG A 1 101 ? -5.651 -7.419 14.373 1.00 92.50 101 ARG A CA 1
ATOM 787 C C . ARG A 1 101 ? -5.062 -6.291 15.220 1.00 92.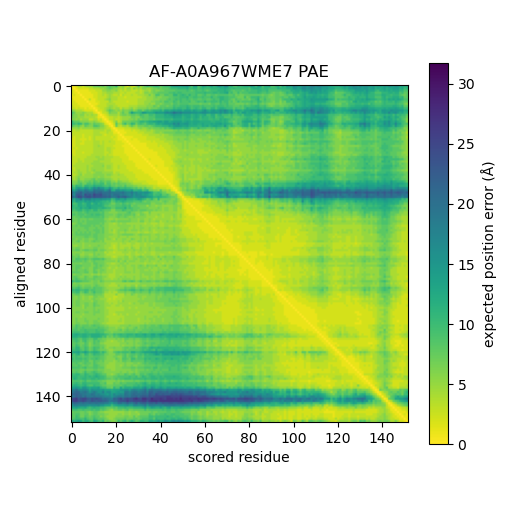50 101 ARG A C 1
ATOM 789 O O . ARG A 1 101 ? -5.457 -6.117 16.369 1.00 92.50 101 ARG A O 1
ATOM 796 N N . GLU A 1 102 ? -4.127 -5.538 14.659 1.00 93.62 102 GLU A N 1
ATOM 797 C CA . GLU A 1 102 ? -3.502 -4.412 15.343 1.00 93.62 102 GLU A CA 1
ATOM 798 C C . GLU A 1 102 ? -4.469 -3.241 15.510 1.00 93.62 102 GLU A C 1
ATOM 800 O O . GLU A 1 102 ? -4.570 -2.685 16.602 1.00 93.62 102 GLU A O 1
ATOM 805 N N . ALA A 1 103 ? -5.261 -2.940 14.478 1.00 93.25 103 ALA A N 1
ATOM 806 C CA . ALA A 1 103 ? -6.289 -1.909 14.547 1.00 93.25 103 ALA A CA 1
ATOM 807 C C . ALA A 1 103 ? -7.340 -2.211 15.634 1.00 93.25 103 ALA A C 1
ATOM 809 O O . ALA A 1 103 ? -7.707 -1.329 16.406 1.00 93.25 103 ALA A O 1
ATOM 810 N N . ILE A 1 104 ? -7.772 -3.468 15.765 1.00 95.19 104 ILE A N 1
ATOM 811 C CA . ILE A 1 104 ? -8.701 -3.910 16.816 1.00 95.19 104 ILE A CA 1
ATOM 812 C C . ILE A 1 104 ? -8.057 -3.795 18.193 1.00 95.19 104 ILE A C 1
ATOM 814 O O . ILE A 1 104 ? -8.705 -3.328 19.123 1.00 95.19 104 ILE A O 1
ATOM 818 N N . ASN A 1 105 ? -6.790 -4.189 18.344 1.00 95.00 105 ASN A N 1
ATOM 819 C CA . ASN A 1 105 ? -6.081 -4.029 19.614 1.00 95.00 105 ASN A CA 1
ATOM 820 C C . ASN A 1 105 ? -5.999 -2.555 20.028 1.00 95.00 105 ASN A C 1
ATOM 822 O O . ASN A 1 105 ? -6.143 -2.248 21.209 1.00 95.00 105 ASN A O 1
ATOM 826 N N . HIS A 1 106 ? -5.816 -1.650 19.064 1.00 95.06 106 HIS A N 1
ATOM 827 C CA . HIS A 1 106 ? -5.857 -0.217 19.321 1.00 95.06 106 HIS A CA 1
ATOM 828 C C . HIS A 1 106 ? -7.252 0.242 19.770 1.00 95.06 106 HIS A C 1
ATOM 830 O O . HIS A 1 106 ? -7.366 0.871 20.819 1.00 95.06 106 HIS A O 1
ATOM 836 N N . VAL A 1 107 ? -8.316 -0.135 19.047 1.00 95.06 107 VAL A N 1
ATOM 837 C CA . VAL A 1 107 ? -9.713 0.166 19.426 1.00 95.06 107 VAL A CA 1
ATOM 838 C C . VAL A 1 107 ? -10.030 -0.376 20.822 1.00 95.06 107 VAL A C 1
ATOM 840 O O . VAL A 1 107 ? -10.531 0.354 21.670 1.00 95.06 107 VAL A O 1
ATOM 843 N N . ASN A 1 108 ? -9.641 -1.616 21.115 1.00 95.19 108 ASN A N 1
ATOM 844 C CA . ASN A 1 108 ? -9.762 -2.223 22.437 1.00 95.19 108 ASN A CA 1
ATOM 845 C C . ASN A 1 108 ? -8.972 -1.481 23.526 1.00 95.19 108 ASN A C 1
ATOM 847 O O . ASN A 1 108 ? -9.191 -1.766 24.696 1.00 95.19 108 ASN A O 1
ATOM 851 N N . GLY A 1 109 ? -8.030 -0.599 23.199 1.00 95.50 109 GLY A N 1
ATOM 852 C CA . GLY A 1 109 ? -7.317 0.228 24.173 1.00 95.50 109 GLY A CA 1
ATOM 853 C C . GLY A 1 109 ? -7.986 1.579 24.429 1.00 95.50 109 GLY A C 1
ATOM 854 O O . GLY A 1 109 ? -7.878 2.105 25.533 1.00 95.50 109 GLY A O 1
ATOM 855 N N . VAL A 1 110 ? -8.680 2.130 23.428 1.00 96.38 110 VAL A N 1
ATOM 856 C CA . VAL A 1 110 ? -9.198 3.512 23.455 1.00 96.38 110 VAL A CA 1
ATOM 857 C C . VAL A 1 110 ? -10.721 3.609 23.561 1.00 96.38 110 VAL A C 1
ATOM 859 O O . VAL A 1 110 ? -11.232 4.653 23.959 1.00 96.38 110 VAL A O 1
ATOM 862 N N . ALA A 1 111 ? -11.456 2.551 23.214 1.00 95.12 111 ALA A N 1
ATOM 863 C CA . ALA A 1 111 ? -12.913 2.571 23.193 1.00 95.12 111 ALA A CA 1
ATOM 864 C C . ALA A 1 111 ? -13.516 2.551 24.615 1.00 95.12 111 ALA A C 1
ATOM 866 O O . ALA A 1 111 ? -13.079 1.751 25.459 1.00 95.12 111 ALA A O 1
ATOM 867 N N . PRO A 1 112 ? -14.540 3.384 24.893 1.00 94.25 112 PRO A N 1
ATOM 868 C CA . PRO A 1 112 ? -15.302 3.309 26.135 1.00 94.25 112 PRO A CA 1
ATOM 869 C C . PRO A 1 112 ? -16.114 2.006 26.219 1.00 94.25 112 PRO A C 1
ATOM 871 O O . PRO A 1 112 ? -16.295 1.297 25.228 1.00 94.25 112 PRO A O 1
ATOM 874 N N . ALA A 1 113 ? -16.582 1.670 27.422 1.00 92.81 113 ALA A N 1
ATOM 875 C CA . ALA A 1 113 ? -17.429 0.498 27.628 1.00 92.81 113 ALA A CA 1
ATOM 876 C C . ALA A 1 113 ? -18.756 0.657 26.872 1.00 92.81 113 ALA A C 1
ATOM 878 O O . ALA A 1 113 ? -19.381 1.715 26.953 1.00 92.81 113 ALA A O 1
ATOM 879 N N . GLY A 1 114 ? -19.180 -0.387 26.157 1.00 90.69 114 GLY A N 1
ATOM 880 C CA . GLY A 1 114 ? -20.409 -0.351 25.358 1.00 90.69 114 GLY A CA 1
ATOM 881 C C . GLY A 1 114 ? -20.293 0.402 24.029 1.00 90.69 114 GLY A C 1
ATOM 882 O O . GLY A 1 114 ? -21.316 0.659 23.406 1.00 90.69 114 GLY A O 1
ATOM 883 N N . ALA A 1 115 ? -19.083 0.781 23.596 1.00 94.00 115 ALA A N 1
ATOM 884 C CA . ALA A 1 115 ? -18.891 1.440 22.306 1.00 94.00 115 ALA A CA 1
ATOM 885 C C . ALA A 1 115 ? -19.322 0.544 21.137 1.00 94.00 115 ALA A C 1
ATOM 887 O O . ALA A 1 115 ? -19.186 -0.682 21.185 1.00 94.00 115 ALA A O 1
ATOM 888 N N . SER A 1 116 ? -19.766 1.174 20.057 1.00 92.12 116 SER A N 1
ATOM 889 C CA . SER A 1 116 ? -20.157 0.506 18.822 1.00 92.12 116 SER A CA 1
ATOM 890 C C . SER A 1 116 ? -19.010 0.468 17.803 1.00 92.12 116 SER A C 1
ATOM 892 O O . SER A 1 116 ? -18.287 1.443 17.588 1.00 92.12 116 SER A O 1
ATOM 894 N N . LEU A 1 117 ? -18.824 -0.682 17.154 1.00 92.06 117 LEU A N 1
ATOM 895 C CA . LEU A 1 117 ? -17.785 -0.907 16.150 1.00 92.06 117 LEU A CA 1
ATOM 896 C C . LEU A 1 117 ? -18.391 -1.488 14.877 1.00 92.06 117 LEU A C 1
ATOM 898 O O . LEU A 1 117 ? -19.096 -2.496 14.902 1.00 92.06 117 LEU A O 1
ATOM 902 N N . MET A 1 118 ? -18.038 -0.898 13.740 1.00 91.19 118 MET A N 1
ATOM 903 C CA . MET A 1 118 ? -18.378 -1.410 12.419 1.00 91.19 118 MET A CA 1
ATOM 904 C C . MET A 1 118 ? -17.116 -1.787 11.646 1.00 91.19 118 MET A C 1
ATOM 906 O O . MET A 1 118 ? -16.143 -1.038 11.612 1.00 91.19 118 MET A O 1
ATOM 910 N N . ALA A 1 119 ? -17.145 -2.936 10.971 1.00 89.56 119 ALA A N 1
ATOM 911 C CA . ALA A 1 119 ? -16.042 -3.402 10.140 1.00 89.56 119 ALA A CA 1
ATOM 912 C C . ALA A 1 119 ? -16.455 -3.513 8.667 1.00 89.56 119 ALA A C 1
ATOM 914 O O . ALA A 1 119 ? -17.338 -4.291 8.308 1.00 89.56 119 ALA A O 1
ATOM 915 N N . LEU A 1 120 ? -15.773 -2.769 7.799 1.00 86.25 120 LEU A N 1
ATOM 916 C CA . LEU A 1 120 ? -15.809 -2.914 6.348 1.00 86.25 120 LEU A CA 1
ATOM 917 C C . LEU A 1 120 ? -14.666 -3.850 5.933 1.00 86.25 120 LEU A C 1
ATOM 919 O O . LEU A 1 120 ? -13.584 -3.408 5.565 1.00 86.25 120 LEU A O 1
ATOM 923 N N . GLY A 1 121 ? -14.896 -5.156 6.080 1.00 85.12 121 GLY A N 1
ATOM 924 C CA . GLY A 1 121 ? -13.892 -6.194 5.850 1.00 85.12 121 GLY A CA 1
ATOM 925 C C . GLY A 1 121 ? -14.316 -7.544 6.443 1.00 85.12 121 G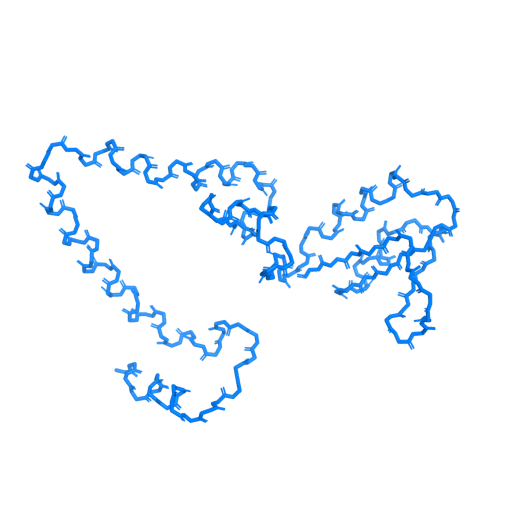LY A C 1
ATOM 926 O O . GLY A 1 121 ? -15.507 -7.768 6.680 1.00 85.12 121 GLY A O 1
ATOM 927 N N . PRO A 1 122 ? -13.376 -8.470 6.703 1.00 86.50 122 PRO A N 1
ATOM 928 C CA . PRO A 1 122 ? -13.681 -9.783 7.260 1.00 86.50 122 PRO A CA 1
ATOM 929 C C . PRO A 1 122 ? -14.101 -9.678 8.734 1.00 86.50 122 PRO A C 1
ATOM 931 O O . PRO A 1 122 ? -13.297 -9.845 9.651 1.00 86.50 122 PRO A O 1
ATOM 934 N N . GLU A 1 123 ? -15.397 -9.468 8.971 1.00 86.25 123 GLU A N 1
ATOM 935 C CA . GLU A 1 123 ? -15.999 -9.302 10.303 1.00 86.25 123 GLU A CA 1
ATOM 936 C C . GLU A 1 123 ? -15.657 -10.450 11.270 1.00 86.25 123 GLU A C 1
ATOM 938 O O . GLU A 1 123 ? -15.510 -10.242 12.473 1.00 86.25 123 GLU A O 1
ATOM 943 N N . ARG A 1 124 ? -15.443 -11.667 10.748 1.00 87.38 124 ARG A N 1
ATOM 944 C CA . ARG A 1 124 ? -15.015 -12.832 11.544 1.00 87.38 124 ARG A CA 1
ATOM 945 C C . ARG A 1 124 ? -13.676 -12.611 12.247 1.00 87.38 124 ARG A C 1
ATOM 947 O O . ARG A 1 124 ? -13.506 -13.077 13.369 1.00 87.38 124 ARG A O 1
ATOM 954 N N . VAL A 1 125 ? -12.736 -11.917 11.602 1.00 87.69 125 VAL A N 1
ATOM 955 C CA . VAL A 1 125 ? -11.443 -11.568 12.209 1.00 87.69 125 VAL A CA 1
ATOM 956 C C . VAL A 1 125 ? -11.670 -10.553 13.323 1.00 87.69 125 VAL A C 1
ATOM 958 O O . VAL A 1 125 ? -11.137 -10.719 14.415 1.00 87.69 125 VAL A O 1
ATOM 961 N N . VAL A 1 126 ? -12.534 -9.563 13.088 1.00 91.00 126 VAL A N 1
ATOM 962 C CA . VAL A 1 126 ? -12.865 -8.527 14.076 1.00 91.00 126 VAL A CA 1
ATOM 963 C C . VAL A 1 126 ? -13.503 -9.116 15.327 1.00 91.00 126 VAL A C 1
ATOM 965 O O . VAL A 1 126 ? -12.977 -8.950 16.427 1.00 91.00 126 VAL A O 1
ATOM 968 N N . ARG A 1 127 ? -14.556 -9.919 15.155 1.00 90.56 127 ARG A N 1
ATOM 969 C CA . ARG A 1 127 ? -15.266 -10.597 16.250 1.00 90.56 127 ARG A CA 1
ATOM 970 C C . ARG A 1 127 ? -14.375 -11.512 17.087 1.00 90.56 127 ARG A C 1
ATOM 972 O O . ARG A 1 127 ? -14.709 -11.799 18.231 1.00 90.56 127 ARG A O 1
ATOM 979 N N . ARG A 1 128 ? -13.259 -11.999 16.536 1.00 92.44 128 ARG A N 1
ATOM 980 C CA . ARG A 1 128 ? -12.341 -12.882 17.263 1.00 92.44 128 ARG A CA 1
ATOM 981 C C . ARG A 1 128 ? -11.493 -12.142 18.297 1.00 92.44 128 ARG A C 1
ATOM 983 O O . ARG A 1 128 ? -11.115 -12.763 19.289 1.00 92.44 128 ARG A O 1
ATOM 990 N N . PHE A 1 129 ? -11.166 -10.876 18.042 1.00 93.12 129 PHE A N 1
ATOM 991 C CA . PHE A 1 129 ? -10.211 -10.105 18.844 1.00 93.12 129 PHE A CA 1
ATOM 992 C C . PHE A 1 129 ? -10.830 -8.898 19.554 1.00 93.12 129 PHE A C 1
ATOM 994 O O . PHE A 1 129 ? -10.202 -8.360 20.460 1.00 93.12 129 PHE A O 1
ATOM 1001 N N . VAL A 1 130 ? -12.028 -8.461 19.166 1.00 94.44 130 VAL A N 1
ATOM 1002 C CA . VAL A 1 130 ? -12.732 -7.359 19.833 1.00 94.44 130 VAL A CA 1
ATOM 1003 C C . VAL A 1 130 ? -13.163 -7.760 21.252 1.00 94.44 130 VAL A C 1
ATOM 1005 O O . VAL A 1 130 ? -13.502 -8.921 21.499 1.00 94.44 130 VAL A O 1
ATOM 1008 N N . ARG A 1 131 ? -13.128 -6.814 22.198 1.00 94.38 131 ARG A N 1
ATOM 1009 C CA . ARG A 1 131 ? -13.659 -7.016 23.558 1.00 94.38 131 ARG A CA 1
ATOM 1010 C C . ARG A 1 131 ? -15.167 -7.318 23.530 1.00 94.38 131 ARG A C 1
ATOM 1012 O O . ARG A 1 131 ? -15.883 -6.855 22.648 1.00 94.38 131 ARG A O 1
ATOM 1019 N N . SER A 1 132 ? -15.647 -8.100 24.495 1.00 91.69 132 SER A N 1
ATOM 1020 C CA . SER A 1 132 ? -17.023 -8.625 24.509 1.00 91.69 132 SER A CA 1
ATOM 1021 C C . SER A 1 132 ? -18.111 -7.578 24.763 1.00 91.69 132 SER A C 1
ATOM 1023 O O . SER A 1 132 ? -19.271 -7.836 24.472 1.00 91.69 132 SER A O 1
ATOM 1025 N N . ASP A 1 133 ? -17.749 -6.438 25.343 1.00 92.88 133 ASP A N 1
ATOM 1026 C CA . ASP A 1 133 ? -18.631 -5.302 25.627 1.00 92.88 133 ASP A CA 1
ATOM 1027 C C . ASP A 1 133 ? -18.766 -4.322 24.455 1.00 92.88 133 ASP A C 1
ATOM 1029 O O . ASP A 1 133 ? -19.610 -3.436 24.531 1.00 92.88 133 ASP A O 1
ATOM 1033 N N . ILE A 1 134 ? -17.966 -4.453 23.388 1.00 92.56 134 ILE A N 1
ATOM 1034 C CA . ILE A 1 134 ? -18.148 -3.648 22.173 1.00 92.56 134 ILE A CA 1
ATOM 1035 C C . ILE A 1 134 ? -19.254 -4.260 21.322 1.00 92.56 134 ILE A C 1
ATOM 1037 O O . ILE A 1 134 ? -19.209 -5.440 20.959 1.00 92.56 134 ILE A O 1
ATOM 1041 N N . GLU A 1 135 ? -20.226 -3.431 20.959 1.00 90.50 135 GLU A N 1
ATOM 1042 C CA . GLU A 1 135 ? -21.324 -3.836 20.099 1.00 90.50 135 GLU A CA 1
ATOM 1043 C C . GLU A 1 135 ? -20.888 -3.823 18.630 1.00 90.50 135 GLU A C 1
ATOM 1045 O O . GLU A 1 135 ? -20.467 -2.805 18.081 1.00 90.50 135 GLU A O 1
ATOM 1050 N N . MET A 1 136 ? -20.991 -4.979 17.972 1.00 88.25 136 MET A N 1
ATOM 1051 C CA . MET A 1 136 ? -20.661 -5.120 16.555 1.00 88.25 136 MET A CA 1
ATOM 1052 C C . MET A 1 136 ? -21.865 -4.762 15.689 1.00 88.25 136 MET A C 1
ATOM 1054 O O . MET A 1 136 ? -22.817 -5.541 15.595 1.00 88.25 136 MET A O 1
ATOM 1058 N N . LEU A 1 137 ? -21.779 -3.629 14.998 1.00 85.81 137 LEU A N 1
ATOM 1059 C CA . LEU A 1 137 ? -22.802 -3.179 14.064 1.00 85.81 137 LEU A CA 1
ATOM 1060 C C . LEU A 1 137 ? -22.601 -3.816 12.685 1.00 85.81 137 LEU A C 1
ATOM 1062 O O . LEU A 1 137 ? -21.503 -3.808 12.119 1.00 85.81 137 LEU A O 1
ATOM 1066 N N . SER A 1 138 ? -23.683 -4.355 12.119 1.00 77.12 138 SER A N 1
ATOM 1067 C CA . SER A 1 138 ? -23.680 -4.893 10.759 1.00 77.12 138 SER A CA 1
ATOM 1068 C C . SER A 1 138 ? -24.005 -3.802 9.743 1.00 77.12 138 SER A C 1
ATOM 1070 O O . SER A 1 138 ? -24.955 -3.041 9.915 1.00 77.12 138 SER A O 1
ATOM 1072 N N . LYS A 1 139 ? -23.288 -3.798 8.611 1.00 67.75 139 LYS A N 1
ATOM 1073 C CA . LYS A 1 139 ? -23.490 -2.858 7.490 1.00 67.75 139 LYS A CA 1
ATOM 1074 C C . LYS A 1 139 ? -24.939 -2.788 6.988 1.00 67.75 139 LYS A C 1
ATOM 1076 O O . LYS A 1 139 ? -25.293 -1.835 6.308 1.00 67.75 139 LYS A O 1
ATOM 1081 N N . HIS A 1 140 ? -25.746 -3.821 7.225 1.00 64.94 140 HIS A N 1
ATOM 1082 C CA . HIS A 1 140 ? -27.116 -3.924 6.711 1.00 64.94 140 HIS A CA 1
ATOM 1083 C C . HIS A 1 140 ? -28.187 -3.564 7.750 1.00 64.94 140 HIS A C 1
ATOM 1085 O O . HIS A 1 140 ? -29.367 -3.612 7.419 1.00 64.94 140 HIS A O 1
ATOM 1091 N N . GLN A 1 141 ? -27.806 -3.245 8.993 1.00 60.53 141 GLN A N 1
ATOM 1092 C CA . GLN A 1 141 ? -28.749 -3.171 10.115 1.00 60.53 141 GLN A CA 1
ATOM 1093 C C . GLN A 1 141 ? -28.848 -1.801 10.798 1.00 60.53 141 GLN A C 1
ATOM 1095 O O . GLN A 1 141 ? -29.771 -1.621 11.587 1.00 60.53 141 GLN A O 1
ATOM 1100 N N . THR A 1 142 ? -27.989 -0.826 10.488 1.00 59.06 142 THR A N 1
ATOM 1101 C CA . THR A 1 142 ? -27.940 0.436 11.252 1.00 59.06 142 THR A CA 1
ATOM 1102 C C . THR A 1 142 ? -28.175 1.684 10.399 1.00 59.06 142 THR A C 1
ATOM 1104 O O . THR A 1 142 ? -27.530 1.875 9.369 1.00 59.06 142 THR A O 1
ATOM 1107 N N . SER A 1 143 ? -29.082 2.559 10.858 1.00 60.12 143 SER A N 1
ATOM 1108 C CA . SER A 1 143 ? -29.231 3.946 10.375 1.00 60.12 143 SER A CA 1
ATOM 1109 C C . SER A 1 143 ? -28.325 4.940 11.114 1.00 60.12 143 SER A 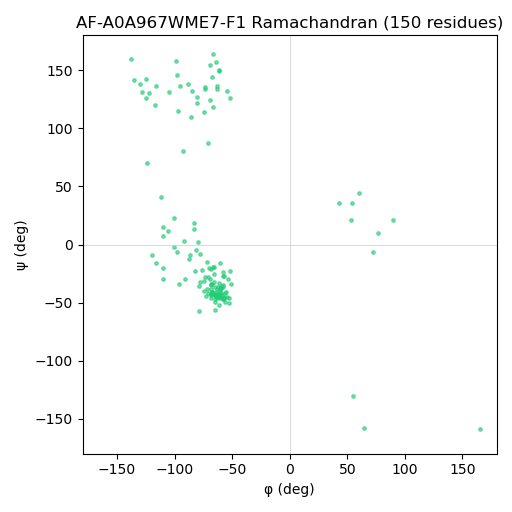C 1
ATOM 1111 O O . SER A 1 143 ? -28.176 6.070 10.654 1.00 60.12 143 SER A O 1
ATOM 1113 N N . GLU A 1 144 ? -27.722 4.537 12.235 1.00 70.25 144 GLU A N 1
ATOM 1114 C CA . GLU A 1 144 ? -26.825 5.370 13.044 1.00 70.25 144 GLU A CA 1
ATOM 1115 C C . GLU A 1 144 ? -25.349 5.098 12.730 1.00 70.25 144 GLU A C 1
ATOM 1117 O O . GLU A 1 144 ? -24.959 3.976 12.395 1.00 70.25 144 GLU A O 1
ATOM 1122 N N . ALA A 1 145 ? -24.533 6.153 12.817 1.00 82.19 145 ALA A N 1
ATOM 1123 C CA . ALA A 1 145 ? -23.095 6.070 12.598 1.00 82.19 145 ALA A CA 1
ATOM 1124 C C . ALA A 1 145 ? -22.410 5.381 13.796 1.00 82.19 145 ALA A C 1
ATOM 1126 O O . ALA A 1 145 ? -22.704 5.744 14.934 1.00 82.19 145 ALA A O 1
ATOM 1127 N N . PRO A 1 146 ? -21.499 4.420 13.561 1.00 88.56 146 PRO A N 1
ATOM 1128 C CA . PRO A 1 146 ? -20.768 3.740 14.627 1.00 88.56 146 PRO A CA 1
ATOM 1129 C C . PRO A 1 146 ? -19.763 4.681 15.309 1.00 88.56 146 PRO A C 1
ATOM 1131 O O . PRO A 1 146 ? -19.222 5.580 14.660 1.00 88.56 146 PRO A O 1
ATOM 1134 N N . ASP A 1 147 ? -19.425 4.409 16.571 1.00 91.25 147 ASP A N 1
ATOM 1135 C CA . ASP A 1 147 ? -18.359 5.132 17.287 1.00 91.25 147 ASP A CA 1
ATOM 1136 C C . ASP A 1 147 ? -16.989 4.883 16.640 1.00 91.25 147 ASP A C 1
ATOM 1138 O O . ASP A 1 147 ? -16.152 5.782 16.543 1.00 91.25 147 ASP A O 1
ATOM 1142 N N . PHE A 1 148 ? -16.767 3.655 16.160 1.00 92.19 148 PHE A N 1
ATOM 1143 C CA . PHE A 1 148 ? -15.552 3.255 15.460 1.00 92.19 148 PHE A CA 1
ATOM 1144 C C . PHE A 1 148 ? -15.872 2.542 14.147 1.00 92.19 148 PHE A C 1
ATOM 1146 O O . PHE A 1 148 ? -16.730 1.660 14.080 1.00 92.19 148 PHE A O 1
ATOM 1153 N N . MET A 1 149 ? -15.112 2.866 13.099 1.00 90.31 149 MET A N 1
ATOM 1154 C CA . MET A 1 149 ? -15.177 2.175 11.814 1.00 90.31 149 MET A CA 1
ATOM 1155 C C . MET A 1 149 ? -13.794 1.661 11.419 1.00 90.31 149 MET A C 1
ATOM 1157 O O . MET A 1 149 ? -12.834 2.426 11.352 1.00 90.31 149 MET A O 1
ATOM 1161 N N . LEU A 1 150 ? -13.701 0.363 11.133 1.00 89.75 150 LEU A N 1
ATOM 1162 C CA . LEU A 1 150 ? -12.505 -0.278 10.593 1.00 89.75 150 LEU A CA 1
ATOM 1163 C C . LEU A 1 150 ? -12.695 -0.572 9.114 1.00 89.75 150 LEU A C 1
ATOM 1165 O O . LEU A 1 150 ? -13.707 -1.152 8.721 1.00 89.75 150 LEU A O 1
ATOM 1169 N N . THR A 1 151 ? -11.708 -0.203 8.304 1.00 88.06 151 THR A N 1
ATOM 1170 C CA . THR A 1 151 ? -11.727 -0.423 6.857 1.00 88.06 151 THR A CA 1
ATOM 1171 C C . THR A 1 151 ? -10.397 -0.961 6.375 1.00 88.06 151 THR A C 1
ATOM 1173 O O . THR A 1 151 ? -9.340 -0.500 6.811 1.00 88.06 151 THR A O 1
ATOM 1176 N N . CYS A 1 152 ? -10.486 -1.882 5.430 1.00 85.19 152 CYS A N 1
ATOM 1177 C CA . CYS A 1 152 ? -9.477 -2.147 4.422 1.00 85.19 152 CYS A CA 1
ATOM 1178 C C . CYS A 1 152 ? -10.007 -1.619 3.072 1.00 85.19 152 CYS A C 1
ATOM 1180 O O . CYS A 1 152 ? -9.160 -1.224 2.247 1.00 85.19 152 CYS A O 1
#

Foldseek 3Di:
DCPVVVVCCVPVVDDDDDPCPVVVVVVVVVVVVVVVVVVVVQVVCVVVVCDPVVVCVVCVQLVCLCVVCPPNSVLWDGCVCVINVSCPPVDARRVQCPCVLVVQVVCQVPPDFQFEEEEPDDVVSNVVRHDPRYHYDDPVPDPDDGPYYHYD

Solvent-accessible surface area (backbone atoms only — not comparable to full-atom values): 9188 Å² total; per-residue (Å²): 128,50,65,63,62,52,47,47,48,74,70,59,78,55,86,79,61,80,73,64,67,82,46,54,78,48,49,66,57,53,50,52,52,50,49,53,52,49,56,53,49,50,61,58,32,64,77,64,82,42,54,67,65,54,50,49,64,69,45,43,67,56,55,52,41,44,69,75,33,60,96,48,46,88,41,66,46,58,70,91,59,51,20,57,74,46,34,55,96,76,50,74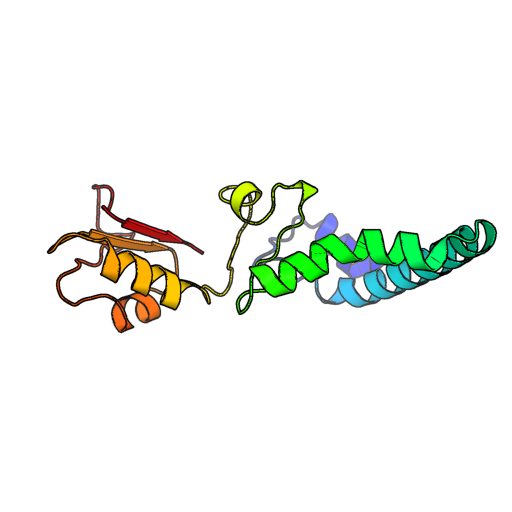,53,36,83,82,47,76,60,47,67,59,54,37,54,51,45,66,71,71,57,62,89,62,36,36,36,30,60,55,65,72,51,72,63,49,68,72,66,49,57,90,58,48,43,77,52,52,96,90,75,63,96,69,85,59,80,37,79,47,76,60

Secondary structure (DSSP, 8-state):
--HHHHHHHHHTT----TGGGGGGGGHHHHHHHHHHHHHHHHHHHHTTT-HHHHHHHHHHHHHHHHHHHTT-GGG---GGGTHHHHHTTTS-S-TT-TTHHHHHHHHHHHPPTT-EEEEES-HHHHHHHS-TTSEEE-TTT-SSPPSEEEE-

Mean predicted aligned error: 6.74 Å

Nearest PDB structures (foldseek):
  4i9g-assembly1_A  TM=6.957E-01  e=4.134E-01  Mycobacterium tuberculosis
  4i9f-assembly1_B  TM=6.732E-01  e=1.102E+00  Mycobacterium tuberculosis
  2hx1-assembly1_D  TM=6.619E-01  e=7.946E-01  Cytophaga hutchinsonii

Radius of gyration: 21.77 Å; Cα contacts (8 Å, |Δi|>4): 121; chains: 1; bounding box: 59×24×56 Å

Sequence (152 aa):
WIVVPAGAVAVGETPIYDNLRHLLFIIPAFFLLGCLGLQWLVRILERWSLPAAAVGLLLLPSLVGIVTLHPYEYAYYNVLIGGVKGASGRYALDYWCTSFREAINHVNGVAPAGASLMALGPERVVRRFVRSDIEMLSKHQTSEAPDFMLTC